Protein AF-A0A6M1MPK7-F1 (afdb_monomer)

pLDDT: mean 75.61, std 10.07, range [41.53, 88.31]

Sequence (99 aa):
MDRFRTPLIILALGIVPFWLFIGTSSSTTVNGQVVSDHRFNIAGLVLGLIGVAMAFRALREGARGDGLRLGLIVAAGVVCLLQIAHSVGVVTLPVPGLG

Mean predicted aligned error: 9.38 Å

Nearest PDB structures (foldseek):
  7stw-assembly1_A  TM=6.966E-01  e=5.226E+00  Pyrococcus furiosus

Secondary structure (DSSP, 8-state):
-GGGHHHHHHHHHHHHHHH---EEEEEEEETTEEEEEEEEEHHHHHHHHHHHHHHHHHHHT--TT-HHHHHHHHHHHHHHHHHHHHHTTSS----TT--

Structure (mmCIF, N/CA/C/O backbone):
data_AF-A0A6M1MPK7-F1
#
_entry.id   AF-A0A6M1MPK7-F1
#
loop_
_atom_site.group_PDB
_atom_site.id
_atom_site.type_symbol
_atom_site.label_atom_id
_atom_site.label_alt_id
_atom_site.label_comp_id
_atom_site.label_asym_id
_atom_site.label_entity_id
_atom_site.label_seq_id
_atom_site.pdbx_PDB_ins_code
_atom_site.Cartn_x
_atom_site.Cartn_y
_atom_site.Cartn_z
_atom_site.occupancy
_atom_site.B_iso_or_equiv
_atom_site.auth_seq_id
_atom_site.auth_comp_id
_atom_site.auth_asym_id
_atom_site.auth_atom_id
_atom_site.pdbx_PDB_model_num
ATOM 1 N N . MET A 1 1 ? 9.956 8.987 -21.088 1.00 53.09 1 MET A N 1
ATOM 2 C CA . MET A 1 1 ? 9.609 9.240 -19.664 1.00 53.09 1 MET A CA 1
ATOM 3 C C . MET A 1 1 ? 8.658 8.170 -19.096 1.00 53.09 1 MET A C 1
ATOM 5 O O . MET A 1 1 ? 8.195 8.300 -17.971 1.00 53.09 1 MET A O 1
ATOM 9 N N . ASP A 1 2 ? 8.419 7.063 -19.810 1.00 62.59 2 ASP A N 1
ATOM 10 C CA . ASP A 1 2 ? 7.383 6.073 -19.461 1.00 62.59 2 ASP A CA 1
ATOM 11 C C . ASP A 1 2 ? 7.792 5.032 -18.413 1.00 62.59 2 ASP A C 1
ATOM 13 O O . ASP A 1 2 ? 6.942 4.358 -17.838 1.00 62.59 2 ASP A O 1
ATOM 17 N N . ARG A 1 3 ? 9.087 4.946 -18.093 1.00 66.75 3 ARG A N 1
ATOM 18 C CA . ARG A 1 3 ? 9.647 3.958 -17.156 1.00 66.75 3 ARG A CA 1
ATOM 19 C C . ARG A 1 3 ? 9.097 4.071 -15.731 1.00 66.75 3 ARG A C 1
ATOM 21 O O . ARG A 1 3 ? 8.929 3.055 -15.059 1.00 66.75 3 ARG A O 1
ATOM 28 N N . PHE A 1 4 ? 8.808 5.296 -15.290 1.00 73.25 4 PHE A N 1
ATOM 29 C CA . PHE A 1 4 ? 8.372 5.598 -13.924 1.00 73.25 4 PHE A CA 1
ATOM 30 C C . PHE A 1 4 ? 6.867 5.842 -13.794 1.00 73.25 4 PHE A C 1
ATOM 32 O O . PHE A 1 4 ? 6.371 5.919 -12.678 1.00 73.25 4 PHE A O 1
ATOM 39 N N . ARG A 1 5 ? 6.114 5.916 -14.899 1.00 78.88 5 ARG A N 1
ATOM 40 C CA . ARG A 1 5 ? 4.665 6.169 -14.838 1.00 78.88 5 ARG A CA 1
ATOM 41 C C . ARG A 1 5 ? 3.931 5.081 -14.060 1.00 78.88 5 ARG A C 1
ATOM 43 O O . ARG A 1 5 ? 3.145 5.395 -13.177 1.00 78.88 5 ARG A O 1
ATOM 50 N N . THR A 1 6 ? 4.233 3.813 -14.336 1.00 76.19 6 THR A N 1
ATOM 51 C CA . THR A 1 6 ? 3.601 2.676 -13.649 1.00 76.19 6 THR A CA 1
ATOM 52 C C . THR A 1 6 ? 3.817 2.697 -12.130 1.00 76.19 6 THR A C 1
ATOM 54 O O . THR A 1 6 ? 2.816 2.690 -11.417 1.00 76.19 6 THR A O 1
ATOM 57 N N . PRO A 1 7 ? 5.058 2.760 -11.597 1.00 74.31 7 PRO A N 1
ATOM 58 C CA . PRO A 1 7 ? 5.246 2.811 -10.148 1.00 74.31 7 PRO A CA 1
ATOM 59 C C . PRO A 1 7 ? 4.643 4.071 -9.521 1.00 74.31 7 PRO A C 1
ATOM 61 O O . PRO A 1 7 ? 4.125 3.994 -8.414 1.00 74.31 7 PRO A O 1
ATOM 64 N N . LEU A 1 8 ? 4.644 5.206 -10.225 1.00 82.38 8 LEU A N 1
ATOM 65 C CA . LEU A 1 8 ? 4.073 6.451 -9.709 1.00 82.38 8 LEU A CA 1
ATOM 66 C C . LEU A 1 8 ? 2.542 6.384 -9.598 1.00 82.38 8 LEU A C 1
ATOM 68 O O . LEU A 1 8 ? 1.987 6.883 -8.628 1.00 82.38 8 LEU A O 1
ATOM 72 N N . ILE A 1 9 ? 1.867 5.713 -10.539 1.00 81.25 9 ILE A N 1
ATOM 73 C CA . ILE A 1 9 ? 0.419 5.458 -10.470 1.00 81.25 9 ILE A CA 1
ATOM 74 C C . ILE A 1 9 ? 0.087 4.505 -9.318 1.00 81.25 9 ILE A C 1
ATOM 76 O O . ILE A 1 9 ? -0.847 4.773 -8.570 1.00 81.25 9 ILE A O 1
ATOM 80 N N . ILE A 1 10 ? 0.857 3.424 -9.140 1.00 76.56 10 ILE A N 1
ATOM 81 C CA . ILE A 1 10 ? 0.656 2.484 -8.020 1.00 76.56 10 ILE A CA 1
ATOM 82 C C . ILE A 1 10 ? 0.866 3.210 -6.686 1.00 76.56 10 ILE A C 1
ATOM 84 O O . ILE A 1 10 ? 0.072 3.055 -5.764 1.00 76.56 10 ILE A O 1
ATOM 88 N N . LEU A 1 11 ? 1.897 4.052 -6.596 1.00 76.06 11 LEU A N 1
ATOM 89 C CA . LEU A 1 11 ? 2.161 4.851 -5.406 1.00 76.06 11 LEU A CA 1
ATOM 90 C C . LEU A 1 11 ? 1.032 5.857 -5.144 1.00 76.06 11 LEU A C 1
ATOM 92 O O . LEU A 1 11 ? 0.576 5.976 -4.013 1.00 76.06 11 LEU A O 1
ATOM 96 N N . ALA A 1 12 ? 0.548 6.549 -6.177 1.00 80.25 12 ALA A N 1
ATOM 97 C CA . ALA A 1 12 ? -0.577 7.469 -6.050 1.00 80.25 12 ALA A CA 1
ATOM 98 C C . ALA A 1 12 ? -1.841 6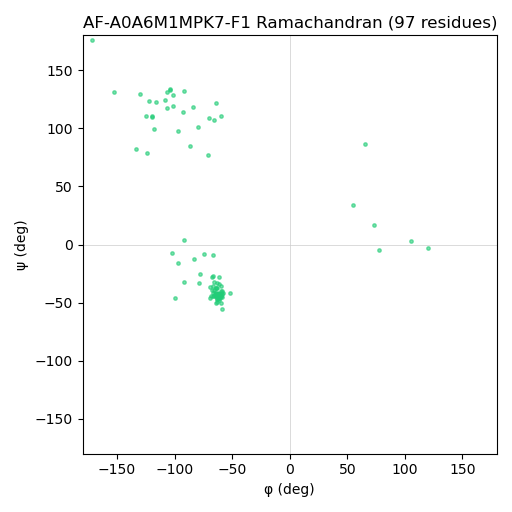.743 -5.567 1.00 80.25 12 ALA A C 1
ATOM 100 O O . ALA A 1 12 ? -2.493 7.220 -4.643 1.00 80.25 12 ALA A O 1
ATOM 101 N N . LEU A 1 13 ? -2.140 5.563 -6.120 1.00 74.81 13 LEU A N 1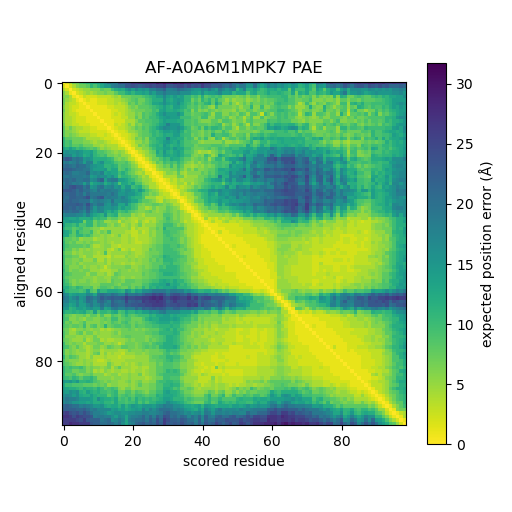
ATOM 102 C CA . LEU A 1 13 ? -3.234 4.701 -5.661 1.00 74.81 13 LEU A CA 1
ATOM 103 C C . LEU A 1 13 ? -3.071 4.275 -4.199 1.00 74.81 13 LEU A C 1
ATOM 105 O O . LEU A 1 13 ? -4.071 4.194 -3.501 1.00 74.81 13 LEU A O 1
ATOM 109 N N . GLY A 1 14 ? -1.836 4.049 -3.745 1.00 67.88 14 GLY A N 1
ATOM 110 C CA . GLY A 1 14 ? -1.521 3.712 -2.358 1.00 67.88 14 GLY A CA 1
ATOM 111 C C . GLY A 1 14 ? -1.533 4.904 -1.389 1.00 67.88 14 GLY A C 1
ATOM 112 O O . GLY A 1 14 ? -1.721 4.721 -0.195 1.00 67.88 14 GLY A O 1
ATOM 113 N N . ILE A 1 15 ? -1.312 6.137 -1.857 1.00 76.38 15 ILE A N 1
ATOM 114 C CA . ILE A 1 15 ? -1.196 7.321 -0.983 1.00 76.38 15 ILE A CA 1
ATOM 115 C C . ILE A 1 15 ? -2.496 8.124 -0.929 1.00 76.38 15 ILE A C 1
ATOM 117 O O . ILE A 1 15 ? -2.943 8.500 0.152 1.00 76.38 15 ILE A O 1
ATOM 121 N N . VAL A 1 16 ? -3.127 8.380 -2.077 1.00 79.75 16 VAL A N 1
ATOM 122 C CA . VAL A 1 16 ? -4.331 9.225 -2.185 1.00 79.75 16 VAL A CA 1
ATOM 123 C C . VAL A 1 16 ? -5.452 8.809 -1.215 1.00 79.75 16 VAL A C 1
ATOM 125 O O . VAL A 1 16 ? -6.027 9.686 -0.566 1.00 79.75 16 VAL A O 1
ATOM 128 N N . PRO A 1 17 ? -5.746 7.513 -1.012 1.00 70.00 17 PRO A N 1
ATOM 129 C CA . PRO A 1 17 ? -6.839 7.120 -0.127 1.00 70.00 17 PRO A CA 1
ATOM 130 C C . PRO A 1 17 ? -6.546 7.278 1.371 1.00 70.00 17 PRO A C 1
ATOM 132 O O . PRO A 1 17 ? -7.464 7.153 2.176 1.00 70.00 17 PRO A O 1
ATOM 135 N N . PHE A 1 18 ? -5.303 7.582 1.774 1.00 68.38 18 PHE A N 1
ATOM 136 C CA . PHE A 1 18 ? -5.026 7.978 3.160 1.00 68.38 18 PHE A CA 1
ATOM 137 C C . PHE A 1 18 ? -5.661 9.333 3.486 1.00 68.38 18 PHE A C 1
ATOM 139 O O . PHE A 1 18 ? -6.030 9.570 4.631 1.00 68.38 18 PHE A O 1
ATOM 146 N N . TRP A 1 19 ? -5.824 10.190 2.476 1.00 69.50 19 TRP A N 1
ATOM 147 C CA . TRP A 1 19 ? -6.472 11.495 2.599 1.00 69.50 19 TRP A CA 1
ATOM 148 C C . TRP A 1 19 ? -7.973 11.424 2.310 1.00 69.50 19 TRP A C 1
ATOM 150 O O . TRP A 1 19 ? -8.759 12.151 2.912 1.00 69.50 19 TRP A O 1
ATOM 160 N N . LEU A 1 20 ? -8.390 10.526 1.412 1.00 66.69 20 LEU A N 1
ATOM 161 C CA . LEU A 1 20 ? -9.802 10.262 1.141 1.00 66.69 20 LEU A CA 1
ATOM 162 C C . LEU A 1 20 ? -10.338 9.215 2.121 1.00 66.69 20 LEU A C 1
ATOM 164 O O . LEU A 1 20 ? -10.400 8.022 1.817 1.00 66.69 20 LEU A O 1
ATOM 168 N N . PHE A 1 21 ? -10.756 9.663 3.303 1.00 67.50 21 PHE A N 1
ATOM 169 C CA . PHE A 1 21 ? -11.569 8.826 4.177 1.00 67.50 21 PHE A CA 1
ATOM 170 C C . PHE A 1 21 ? -13.024 8.841 3.698 1.00 67.50 21 PHE A C 1
ATOM 172 O O . PHE A 1 21 ? -13.766 9.787 3.950 1.00 67.50 21 PHE A O 1
ATOM 179 N N . ILE A 1 22 ? -13.430 7.780 2.999 1.00 68.06 22 ILE A N 1
ATOM 180 C CA . ILE A 1 22 ? -14.834 7.517 2.662 1.00 68.06 22 ILE A CA 1
ATOM 181 C C . ILE A 1 22 ? -15.193 6.196 3.331 1.00 68.06 22 ILE A C 1
ATOM 183 O O . ILE A 1 22 ? -14.828 5.115 2.858 1.00 68.06 22 ILE A O 1
ATOM 187 N N . GLY A 1 23 ? -15.852 6.289 4.481 1.00 64.19 23 GLY A N 1
ATOM 188 C CA . GLY A 1 23 ? -15.951 5.162 5.389 1.00 64.19 23 GLY A CA 1
ATOM 189 C C . GLY A 1 23 ? 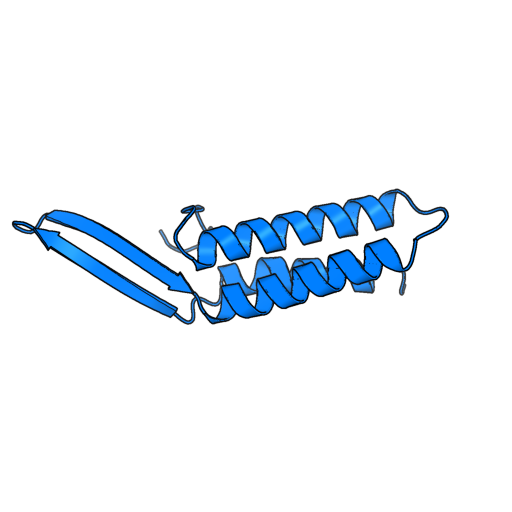-16.891 5.373 6.563 1.00 64.19 23 GLY A C 1
ATOM 190 O O . GLY A 1 23 ? -17.446 6.452 6.752 1.00 64.19 23 GLY A O 1
ATOM 191 N N . THR A 1 24 ? -17.051 4.323 7.362 1.00 66.12 24 THR A N 1
ATOM 192 C CA . THR A 1 24 ? -17.852 4.339 8.589 1.00 66.12 24 THR A CA 1
ATOM 193 C C . THR A 1 24 ? -16.929 4.327 9.799 1.00 66.12 24 THR A C 1
ATOM 195 O O . THR A 1 24 ? -16.025 3.493 9.876 1.00 66.12 24 THR A O 1
ATOM 198 N N . SER A 1 25 ? -17.161 5.222 10.753 1.00 69.56 25 SER A N 1
ATOM 199 C CA . SER A 1 25 ? -16.544 5.176 12.080 1.00 69.56 25 SER A CA 1
ATOM 200 C C . SER A 1 25 ? -17.598 4.783 13.109 1.00 69.56 25 SER A C 1
ATOM 202 O O . SER A 1 25 ? -18.629 5.448 13.207 1.00 69.56 25 SER A O 1
ATOM 204 N N . SER A 1 26 ? -17.348 3.722 13.868 1.00 66.88 26 SER A N 1
ATOM 205 C CA . SER A 1 26 ? -18.205 3.260 14.955 1.00 66.88 26 SER A CA 1
ATOM 206 C C . SER A 1 26 ? -17.414 3.292 16.254 1.00 66.88 26 SER A C 1
ATOM 208 O O . SER A 1 26 ? -16.509 2.480 16.450 1.00 66.88 26 SER A O 1
ATOM 210 N N . SER A 1 27 ? -17.760 4.216 17.148 1.00 73.19 27 SER A N 1
ATOM 211 C CA . SER A 1 27 ? -17.203 4.272 18.496 1.00 73.19 27 SER A CA 1
ATOM 212 C C . SER A 1 27 ? -18.191 3.677 19.497 1.00 73.19 27 SER A C 1
ATOM 214 O O . SER A 1 27 ? -19.369 4.024 19.526 1.00 73.19 27 SER A O 1
ATOM 216 N N . THR A 1 28 ? -17.719 2.739 20.314 1.00 74.69 28 THR A N 1
ATOM 217 C CA . THR A 1 28 ? -18.480 2.191 21.440 1.00 74.69 28 THR A CA 1
ATOM 218 C C . THR A 1 28 ? -17.982 2.851 22.713 1.00 74.69 28 THR A C 1
ATOM 220 O O . THR A 1 28 ? -16.801 2.746 23.059 1.00 74.69 28 THR A O 1
ATOM 223 N N . THR A 1 29 ? -18.883 3.541 23.406 1.00 80.50 29 THR A N 1
ATOM 224 C CA . THR A 1 29 ? -18.619 4.163 24.702 1.00 80.50 29 THR A CA 1
ATOM 225 C C . THR A 1 29 ? -19.250 3.344 25.823 1.00 80.50 29 THR A C 1
ATOM 227 O O . THR A 1 29 ? -20.414 2.959 25.753 1.00 80.50 29 THR A O 1
ATOM 230 N N . VAL A 1 30 ? -18.481 3.083 26.880 1.00 75.00 30 VAL A N 1
ATOM 231 C CA . VAL A 1 30 ? -18.966 2.480 28.129 1.00 75.00 30 VAL A CA 1
ATOM 232 C C . VAL A 1 30 ? -18.626 3.454 29.248 1.00 75.00 30 VAL A C 1
ATOM 234 O O . VAL A 1 30 ? -17.476 3.857 29.394 1.00 75.00 30 VAL A O 1
ATOM 237 N N . ASN A 1 31 ? -19.632 3.890 30.008 1.00 82.31 31 ASN A N 1
ATOM 238 C CA . ASN A 1 31 ? -19.482 4.894 31.073 1.00 82.31 31 ASN A CA 1
ATOM 239 C C . ASN A 1 31 ? -18.838 6.220 30.612 1.00 82.31 31 ASN A C 1
ATOM 241 O O . ASN A 1 31 ? -18.087 6.845 31.355 1.00 82.31 31 ASN A O 1
ATOM 245 N N . GLY A 1 32 ? -19.095 6.645 29.370 1.00 79.44 32 GLY A N 1
ATOM 246 C CA . GLY A 1 32 ? -18.506 7.863 28.796 1.00 79.44 32 GLY A CA 1
ATOM 247 C C . GLY A 1 32 ? -17.047 7.725 28.338 1.00 79.44 32 GLY A C 1
ATOM 248 O O . GLY A 1 32 ? -16.526 8.648 27.718 1.00 79.44 32 GLY A O 1
ATOM 249 N N . GLN A 1 33 ? -16.399 6.576 28.567 1.00 71.44 33 GLN A N 1
ATOM 250 C CA . GLN A 1 33 ? -15.090 6.247 28.002 1.00 71.44 33 GLN A CA 1
ATOM 251 C C . GLN A 1 33 ? -15.247 5.495 26.680 1.00 71.44 33 GLN A C 1
ATOM 253 O O . GLN A 1 33 ? -16.004 4.528 26.589 1.00 71.44 33 GLN A O 1
ATOM 258 N N . VAL A 1 34 ? -14.515 5.923 25.649 1.00 76.31 34 VAL A N 1
ATOM 259 C CA . VAL A 1 34 ? -14.423 5.195 24.376 1.00 76.31 34 VAL A CA 1
ATOM 260 C C . VAL A 1 34 ? -13.620 3.921 24.624 1.00 76.31 34 VAL A C 1
ATOM 262 O O . VAL A 1 34 ? -12.418 3.979 24.862 1.00 76.31 34 VAL A O 1
ATOM 265 N N . VAL A 1 35 ? -14.296 2.775 24.595 1.00 75.44 35 VAL A N 1
ATOM 266 C CA . VAL A 1 35 ? -13.677 1.454 24.797 1.00 75.44 35 VAL A CA 1
ATOM 267 C C . VAL A 1 35 ? -13.357 0.755 23.477 1.00 75.44 35 VAL A C 1
ATOM 269 O O . VAL A 1 35 ? -12.580 -0.194 23.452 1.00 75.44 35 VAL A O 1
ATOM 272 N N . SER A 1 36 ? -13.940 1.214 22.368 1.00 63.97 36 SER A N 1
ATOM 273 C CA . SER A 1 36 ? -13.654 0.700 21.030 1.00 63.97 36 SER 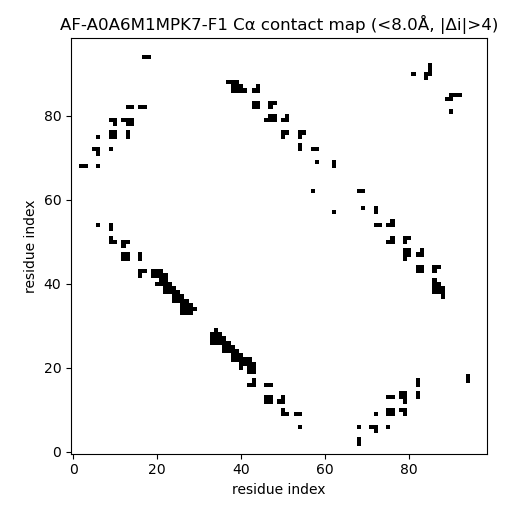A CA 1
ATOM 274 C C . SER A 1 36 ? -13.912 1.781 19.981 1.00 63.97 36 SER A C 1
ATOM 276 O O . SER A 1 36 ? -14.969 2.404 20.012 1.00 63.97 36 SER A O 1
ATOM 278 N N . ASP A 1 37 ? -12.973 2.003 19.060 1.00 67.62 37 ASP A N 1
ATOM 279 C CA . ASP A 1 37 ? -13.138 2.865 17.879 1.00 67.62 37 ASP A CA 1
ATOM 280 C C . ASP A 1 37 ? -12.811 2.019 16.640 1.00 67.62 37 ASP A C 1
ATOM 282 O O . ASP A 1 37 ? -11.672 1.594 16.454 1.00 67.62 37 ASP A O 1
ATOM 286 N N . HIS A 1 38 ? -13.827 1.705 15.837 1.00 69.00 38 HIS A N 1
ATOM 287 C CA . HIS A 1 38 ? -13.692 0.961 14.587 1.00 69.00 38 HIS A CA 1
ATOM 288 C C . HIS A 1 38 ? -13.867 1.917 13.415 1.00 69.00 38 HIS A C 1
ATOM 290 O O . HIS A 1 38 ? -14.949 2.467 13.214 1.00 69.00 38 HIS A O 1
ATOM 296 N N . ARG A 1 39 ? -12.826 2.082 12.596 1.00 72.81 39 ARG A N 1
ATOM 297 C CA . ARG A 1 39 ? -12.875 2.905 11.382 1.00 72.81 39 ARG A CA 1
ATOM 298 C C . ARG A 1 39 ? -12.655 2.030 10.162 1.00 72.81 39 ARG A C 1
ATOM 300 O O . ARG A 1 39 ? -11.634 1.360 10.059 1.00 72.81 39 ARG A O 1
ATOM 307 N N . PHE A 1 40 ? -13.612 2.058 9.241 1.00 78.75 40 PHE A N 1
ATOM 308 C CA . PHE A 1 40 ? -13.568 1.282 8.009 1.00 78.75 40 PHE A CA 1
ATOM 309 C C . PHE A 1 40 ? -13.595 2.210 6.794 1.00 78.75 40 PHE A C 1
ATOM 311 O O . PHE A 1 40 ? -14.618 2.838 6.536 1.00 78.75 40 PHE A O 1
ATOM 318 N N . ASN A 1 41 ? -12.488 2.308 6.051 1.00 81.50 41 ASN A N 1
ATOM 319 C CA . ASN A 1 41 ? -12.361 3.129 4.841 1.00 81.50 41 ASN A CA 1
ATOM 320 C C . ASN A 1 41 ? -12.576 2.271 3.582 1.00 81.50 41 ASN A C 1
ATOM 322 O O . ASN A 1 41 ? -11.654 1.621 3.089 1.00 81.50 41 ASN A O 1
ATOM 326 N N . ILE A 1 42 ? -13.792 2.286 3.034 1.00 81.94 42 ILE A N 1
ATOM 327 C CA . ILE A 1 42 ? -14.158 1.478 1.859 1.00 81.94 42 ILE A CA 1
ATOM 328 C C . ILE A 1 42 ? -13.354 1.910 0.630 1.00 81.94 42 ILE A C 1
ATOM 330 O O . ILE A 1 42 ? -12.847 1.063 -0.108 1.00 81.94 42 ILE A O 1
ATOM 334 N N . ALA A 1 43 ? -13.211 3.220 0.410 1.00 79.56 43 ALA A N 1
ATOM 335 C CA . ALA A 1 43 ? -12.466 3.734 -0.737 1.00 79.56 43 ALA A CA 1
ATOM 336 C C . ALA A 1 43 ? -10.987 3.339 -0.665 1.00 79.56 43 ALA A C 1
ATOM 338 O O . ALA A 1 43 ? -10.425 2.879 -1.661 1.00 79.56 43 ALA A O 1
ATOM 339 N N . GLY A 1 44 ? -10.378 3.452 0.519 1.00 81.19 44 GLY A N 1
ATOM 340 C CA . GLY A 1 44 ? -8.998 3.027 0.742 1.00 81.19 44 GLY A CA 1
ATOM 341 C C . GLY A 1 44 ? -8.784 1.532 0.556 1.00 81.19 44 GLY A C 1
ATOM 342 O O . GLY A 1 44 ? -7.788 1.133 -0.046 1.00 81.19 44 GLY A O 1
ATOM 343 N N . LEU A 1 45 ? -9.752 0.709 0.959 1.00 83.50 45 LEU A N 1
ATOM 344 C CA . LEU A 1 45 ? -9.710 -0.728 0.718 1.00 83.50 45 LEU A CA 1
ATOM 345 C C . LEU A 1 45 ? -9.745 -1.054 -0.784 1.00 83.50 45 LEU A C 1
ATOM 347 O O . LEU A 1 45 ? -8.894 -1.797 -1.269 1.00 83.50 45 LEU A O 1
ATOM 351 N N . VAL A 1 46 ? -10.693 -0.484 -1.534 1.00 86.75 46 VAL A N 1
ATOM 352 C CA . VAL A 1 46 ? -10.837 -0.747 -2.978 1.00 86.75 46 VAL A CA 1
ATOM 353 C C . VAL A 1 46 ? -9.604 -0.278 -3.752 1.00 86.75 46 VAL A C 1
ATOM 355 O O . VAL A 1 46 ? -9.059 -1.028 -4.563 1.00 86.75 46 VAL A O 1
ATOM 358 N N . LEU A 1 47 ? -9.131 0.942 -3.488 1.00 83.00 47 LEU A N 1
ATOM 359 C CA . LEU A 1 47 ? -7.975 1.515 -4.181 1.00 83.00 47 LEU A CA 1
ATOM 360 C C . LEU A 1 47 ? -6.679 0.779 -3.825 1.00 83.00 47 LEU A C 1
ATOM 362 O O . LEU A 1 47 ? -5.890 0.479 -4.723 1.00 83.00 47 LEU A O 1
ATOM 366 N N . GLY A 1 48 ? -6.507 0.391 -2.559 1.00 84.94 48 GLY A N 1
ATOM 367 C CA . GLY A 1 48 ? -5.396 -0.449 -2.124 1.00 84.94 48 GLY A CA 1
ATOM 368 C C . GLY A 1 48 ? -5.380 -1.804 -2.837 1.00 84.94 48 GLY A C 1
ATOM 369 O O . GLY A 1 48 ? -4.335 -2.220 -3.337 1.00 84.94 48 GLY A O 1
ATOM 370 N N . LEU A 1 49 ? -6.534 -2.471 -2.975 1.00 87.31 49 LEU A N 1
ATOM 371 C CA . LEU A 1 49 ? -6.637 -3.744 -3.705 1.00 87.31 49 LEU A CA 1
ATOM 372 C C . LEU A 1 49 ? -6.271 -3.595 -5.188 1.00 87.31 49 LEU A C 1
ATOM 374 O O . LEU A 1 49 ? -5.530 -4.423 -5.723 1.00 87.31 49 LEU A O 1
ATOM 378 N N . ILE A 1 50 ? -6.737 -2.527 -5.845 1.00 87.56 50 ILE A N 1
ATOM 379 C CA . ILE A 1 50 ? -6.373 -2.220 -7.237 1.00 87.56 50 ILE A CA 1
ATOM 380 C C . ILE A 1 50 ? -4.860 -1.982 -7.354 1.00 87.56 50 ILE A C 1
ATOM 382 O O . ILE A 1 50 ? -4.216 -2.555 -8.235 1.00 87.56 50 ILE A O 1
ATOM 386 N N . GLY A 1 51 ? -4.276 -1.189 -6.449 1.00 83.56 51 GLY A N 1
ATOM 387 C CA . GLY A 1 51 ? -2.840 -0.911 -6.414 1.00 83.56 51 GLY A CA 1
ATOM 388 C C . GLY A 1 51 ? -1.994 -2.175 -6.235 1.00 83.56 51 GLY A C 1
ATOM 389 O O . GLY A 1 51 ? -1.035 -2.388 -6.981 1.00 83.56 51 GLY A O 1
ATOM 390 N N . VAL A 1 52 ? -2.394 -3.073 -5.328 1.00 86.25 52 VAL A N 1
ATOM 391 C CA . VAL A 1 52 ? -1.743 -4.380 -5.134 1.00 86.25 52 VAL A CA 1
ATOM 392 C C . VAL A 1 52 ? -1.856 -5.244 -6.391 1.00 86.25 52 VAL A C 1
ATOM 394 O O . VAL A 1 52 ? -0.850 -5.790 -6.846 1.00 86.25 52 VAL A O 1
ATOM 397 N N . ALA A 1 53 ? -3.041 -5.341 -7.000 1.00 86.81 53 ALA A N 1
ATOM 398 C CA . ALA A 1 53 ? -3.236 -6.112 -8.229 1.00 86.81 53 ALA A CA 1
ATOM 399 C C . ALA A 1 53 ? -2.348 -5.593 -9.375 1.00 86.81 53 ALA A C 1
ATOM 401 O O . ALA A 1 53 ? -1.722 -6.381 -10.091 1.00 86.81 53 ALA A O 1
ATOM 402 N N . MET A 1 54 ? -2.230 -4.269 -9.515 1.00 82.38 54 MET A N 1
ATOM 403 C CA . MET A 1 54 ? -1.330 -3.638 -10.481 1.00 82.38 54 MET A CA 1
ATOM 404 C C . MET A 1 54 ? 0.145 -3.917 -10.174 1.00 82.38 54 MET A C 1
ATOM 406 O O . MET A 1 54 ? 0.902 -4.208 -11.099 1.00 82.38 54 MET A O 1
ATOM 410 N N . ALA A 1 55 ? 0.557 -3.875 -8.903 1.00 84.75 55 ALA A N 1
ATOM 411 C CA . ALA A 1 55 ? 1.923 -4.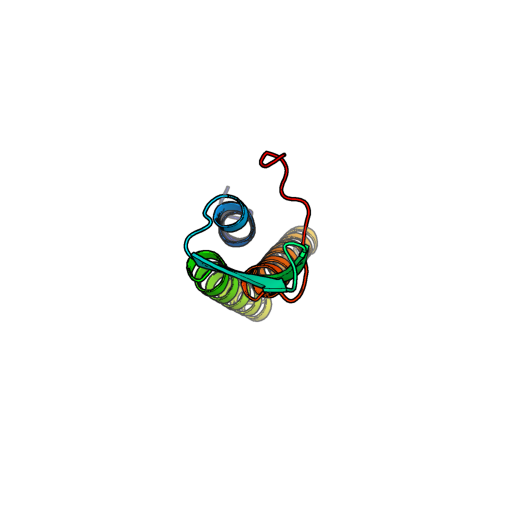197 -8.494 1.00 84.75 55 ALA A CA 1
ATOM 412 C C . ALA A 1 55 ? 2.282 -5.656 -8.811 1.00 84.75 55 ALA A C 1
ATOM 414 O O . ALA A 1 55 ? 3.316 -5.913 -9.427 1.00 84.75 55 ALA A O 1
ATOM 415 N N . PHE A 1 56 ? 1.400 -6.609 -8.488 1.00 85.44 56 PHE A N 1
ATOM 416 C CA . PHE A 1 56 ? 1.581 -8.023 -8.836 1.00 85.44 56 PHE A CA 1
ATOM 417 C C . PHE A 1 56 ? 1.665 -8.242 -10.343 1.00 85.44 56 PHE A C 1
ATOM 419 O O . PHE A 1 56 ? 2.523 -8.990 -10.814 1.00 85.44 56 PHE A O 1
ATOM 426 N N . ARG A 1 57 ? 0.805 -7.574 -11.117 1.00 84.88 57 ARG A N 1
ATOM 427 C CA . ARG A 1 57 ? 0.840 -7.663 -12.576 1.00 84.88 57 ARG A CA 1
ATOM 428 C C . ARG A 1 57 ? 2.146 -7.098 -13.139 1.00 84.88 57 ARG A C 1
ATOM 430 O O . ARG A 1 57 ? 2.778 -7.756 -13.958 1.00 84.88 57 ARG A O 1
ATOM 437 N N . ALA A 1 58 ? 2.598 -5.948 -12.641 1.00 81.81 58 ALA A N 1
ATOM 438 C CA . ALA A 1 58 ? 3.853 -5.323 -13.055 1.00 81.81 58 ALA A CA 1
ATOM 439 C C . ALA A 1 58 ? 5.096 -6.146 -12.662 1.00 81.81 58 ALA A C 1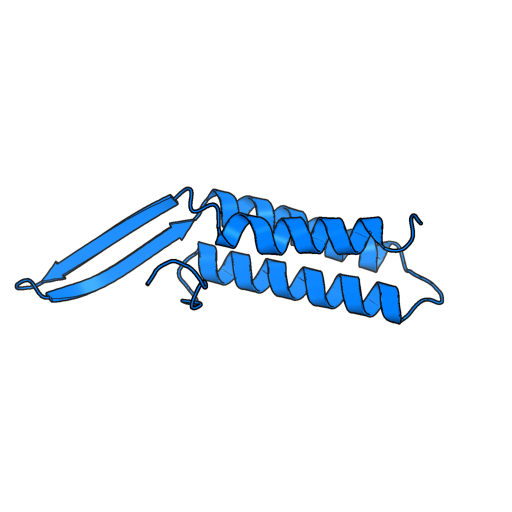
ATOM 441 O O . ALA A 1 58 ? 6.080 -6.158 -13.401 1.00 81.81 58 ALA A O 1
ATOM 442 N N . LEU A 1 59 ? 5.049 -6.863 -11.532 1.00 82.94 59 LEU A N 1
ATOM 443 C CA . LEU A 1 59 ? 6.073 -7.838 -11.139 1.00 82.94 59 LEU A CA 1
ATOM 444 C C . LEU A 1 59 ? 6.071 -9.059 -12.069 1.00 82.94 59 LEU A C 1
ATOM 446 O O . LEU A 1 59 ? 7.133 -9.487 -12.520 1.00 82.94 59 LEU A O 1
ATOM 450 N N . ARG A 1 60 ? 4.886 -9.590 -12.396 1.00 82.31 60 ARG A N 1
ATOM 451 C CA . ARG A 1 60 ? 4.716 -10.759 -13.275 1.00 82.31 60 ARG A CA 1
ATOM 452 C C . ARG A 1 60 ? 5.140 -10.485 -14.716 1.00 82.31 60 ARG A C 1
ATOM 454 O O . ARG A 1 60 ? 5.693 -11.371 -15.358 1.00 82.31 60 ARG A O 1
ATOM 461 N N . GLU A 1 61 ? 4.912 -9.270 -15.210 1.00 77.31 61 GLU A N 1
ATOM 462 C CA . GLU A 1 61 ? 5.353 -8.823 -16.538 1.00 77.31 61 GLU A CA 1
ATOM 463 C C . GLU A 1 61 ? 6.888 -8.732 -16.655 1.00 77.31 61 GLU A C 1
ATOM 465 O O . GLU A 1 61 ? 7.404 -8.597 -17.760 1.00 77.31 61 GLU A O 1
ATOM 470 N N . GLY A 1 62 ? 7.629 -8.881 -15.549 1.00 63.72 62 GLY A N 1
ATOM 471 C CA . GLY A 1 62 ? 9.064 -9.144 -15.563 1.00 63.72 62 GLY A CA 1
ATOM 472 C C . GLY A 1 62 ? 9.877 -7.993 -16.147 1.00 63.72 62 GLY A C 1
ATOM 473 O O . GLY A 1 62 ? 10.249 -7.995 -17.318 1.00 63.72 62 GLY A O 1
ATOM 474 N N . ALA A 1 63 ? 10.242 -7.022 -15.309 1.00 56.66 63 ALA A N 1
ATOM 475 C CA . ALA A 1 63 ? 11.207 -5.990 -15.681 1.00 56.66 63 ALA A CA 1
ATOM 476 C C . ALA A 1 63 ? 12.626 -6.590 -15.770 1.00 56.66 63 ALA A C 1
ATOM 478 O O . ALA A 1 63 ? 13.435 -6.429 -14.857 1.00 56.66 63 ALA A O 1
ATOM 479 N N . ARG A 1 64 ? 12.941 -7.320 -16.848 1.00 56.78 64 ARG A N 1
ATOM 480 C CA . ARG A 1 64 ? 14.314 -7.773 -17.120 1.00 56.78 64 ARG A CA 1
ATOM 481 C C . ARG A 1 64 ? 15.221 -6.543 -17.257 1.00 56.78 64 ARG A C 1
ATOM 483 O O . ARG A 1 64 ? 15.108 -5.802 -18.227 1.00 56.78 64 ARG A O 1
ATOM 490 N N . GLY A 1 65 ? 16.108 -6.343 -16.280 1.00 63.50 65 GLY A N 1
ATOM 491 C CA . GLY A 1 65 ? 17.230 -5.401 -16.364 1.00 63.50 65 GLY A CA 1
ATOM 492 C C . GLY A 1 65 ? 17.111 -4.085 -15.586 1.00 63.50 65 GLY A C 1
ATOM 493 O O . GLY A 1 65 ? 18.032 -3.281 -15.674 1.00 63.50 65 GLY A O 1
ATOM 494 N N . ASP A 1 66 ? 16.044 -3.843 -14.813 1.00 73.75 66 ASP A N 1
ATOM 495 C CA . ASP A 1 66 ? 15.884 -2.570 -14.086 1.00 73.75 66 ASP A CA 1
ATOM 496 C C . ASP A 1 66 ? 15.458 -2.759 -12.623 1.00 73.75 66 ASP A C 1
ATOM 498 O O . ASP A 1 66 ? 14.280 -2.667 -12.260 1.00 73.75 66 ASP A O 1
ATOM 502 N N . GLY A 1 67 ? 16.451 -3.038 -11.771 1.00 78.00 67 GLY A N 1
ATOM 503 C CA . GLY A 1 67 ? 16.259 -3.265 -10.337 1.00 78.00 67 GLY A CA 1
ATOM 504 C C . GLY A 1 67 ? 15.670 -2.063 -9.594 1.00 78.00 67 GLY A C 1
ATOM 505 O O . GLY A 1 67 ? 14.928 -2.251 -8.634 1.00 78.00 67 GLY A O 1
ATOM 506 N N . LEU A 1 68 ? 15.912 -0.835 -10.071 1.00 82.12 68 LEU A N 1
ATOM 507 C CA . LEU A 1 68 ? 15.321 0.369 -9.483 1.00 82.12 68 LEU A CA 1
ATOM 508 C C . LEU A 1 68 ? 13.810 0.420 -9.733 1.00 82.12 68 LEU A C 1
ATOM 510 O O . LEU A 1 68 ? 13.035 0.663 -8.809 1.00 82.12 68 LEU A O 1
ATOM 514 N N . ARG A 1 69 ? 13.371 0.146 -10.968 1.00 80.06 69 ARG A N 1
ATOM 515 C CA . ARG A 1 69 ? 11.939 0.067 -11.295 1.00 80.06 69 ARG A CA 1
ATOM 516 C C . ARG A 1 69 ? 11.251 -1.042 -10.501 1.00 80.06 69 ARG A C 1
ATOM 518 O O . ARG A 1 69 ? 10.152 -0.825 -9.995 1.00 80.06 69 ARG A O 1
ATOM 525 N N . LEU A 1 70 ? 11.896 -2.202 -10.376 1.00 82.88 70 LEU A N 1
ATOM 526 C CA . LEU A 1 70 ? 11.383 -3.314 -9.578 1.00 82.88 70 LEU A CA 1
ATOM 527 C C . LEU A 1 70 ? 11.235 -2.914 -8.102 1.00 82.88 70 LEU A C 1
ATOM 529 O O . LEU A 1 70 ? 10.169 -3.110 -7.523 1.00 82.88 70 LEU A O 1
ATOM 533 N N . GLY A 1 71 ? 12.263 -2.284 -7.525 1.00 83.94 71 GLY A N 1
ATOM 534 C CA . GLY A 1 71 ? 12.243 -1.794 -6.147 1.00 83.94 71 GLY A CA 1
ATOM 535 C C . GLY A 1 71 ? 11.111 -0.799 -5.887 1.00 83.94 71 GLY A C 1
ATOM 536 O O . GLY A 1 71 ? 10.407 -0.922 -4.889 1.00 83.94 71 GLY A O 1
ATOM 537 N N . LEU A 1 72 ? 10.862 0.129 -6.818 1.00 83.94 72 LEU A N 1
ATOM 538 C CA . LEU A 1 72 ? 9.751 1.081 -6.716 1.00 83.94 72 LEU A CA 1
ATOM 539 C C .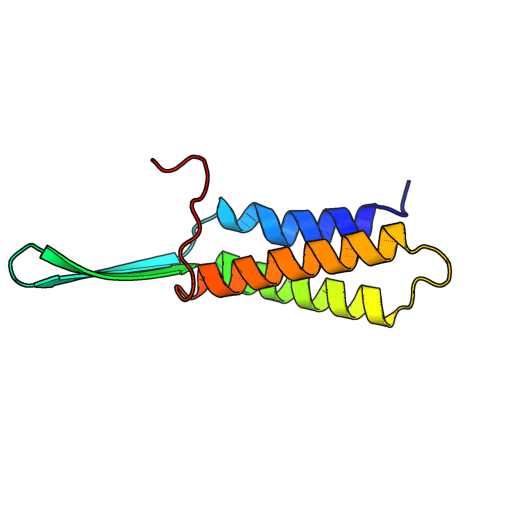 LEU A 1 72 ? 8.376 0.402 -6.783 1.00 83.94 72 LEU A C 1
ATOM 541 O O . LEU A 1 72 ? 7.476 0.790 -6.044 1.00 83.94 72 LEU A O 1
ATOM 545 N N . ILE A 1 73 ? 8.204 -0.611 -7.639 1.00 83.81 73 ILE A N 1
ATOM 546 C CA . ILE A 1 73 ? 6.949 -1.378 -7.722 1.00 83.81 73 ILE A CA 1
ATOM 547 C C . ILE A 1 73 ? 6.698 -2.135 -6.414 1.00 83.81 73 ILE A C 1
ATOM 549 O O . ILE A 1 73 ? 5.577 -2.118 -5.908 1.00 83.81 73 ILE A O 1
ATOM 553 N N . VAL A 1 74 ? 7.734 -2.760 -5.846 1.00 86.56 74 VAL A N 1
ATOM 554 C CA . VAL A 1 74 ? 7.637 -3.459 -4.556 1.00 86.56 74 VAL A CA 1
ATOM 555 C C . VAL A 1 74 ? 7.287 -2.478 -3.438 1.00 86.56 74 VAL A C 1
ATOM 557 O O . VAL A 1 74 ? 6.328 -2.717 -2.709 1.00 86.56 74 VAL A O 1
ATOM 560 N N . ALA A 1 75 ? 8.001 -1.353 -3.332 1.00 84.75 75 ALA A N 1
ATOM 561 C CA . ALA A 1 75 ? 7.733 -0.333 -2.321 1.00 84.75 75 ALA A CA 1
ATOM 562 C C . ALA A 1 75 ? 6.299 0.215 -2.425 1.00 84.75 75 ALA A C 1
ATOM 564 O O . ALA A 1 75 ? 5.591 0.290 -1.423 1.00 84.75 75 ALA A O 1
ATOM 565 N N . ALA A 1 76 ? 5.836 0.527 -3.638 1.00 83.62 76 ALA A N 1
ATOM 566 C CA . ALA A 1 76 ? 4.471 0.995 -3.866 1.00 83.62 76 ALA A CA 1
ATOM 567 C C . ALA A 1 76 ? 3.417 -0.075 -3.514 1.00 83.62 76 ALA A C 1
ATOM 569 O O . ALA A 1 76 ? 2.385 0.245 -2.926 1.00 83.62 76 ALA A O 1
ATOM 570 N N . GLY A 1 77 ? 3.692 -1.352 -3.802 1.00 85.06 77 GLY A N 1
ATOM 571 C CA . GLY A 1 77 ? 2.848 -2.471 -3.378 1.00 85.06 77 GLY A CA 1
ATOM 572 C C . GLY A 1 77 ? 2.747 -2.598 -1.854 1.00 85.06 77 GLY A C 1
ATOM 573 O O . GLY A 1 77 ? 1.651 -2.783 -1.330 1.00 85.06 77 GLY A O 1
ATOM 574 N N . VAL A 1 78 ? 3.859 -2.422 -1.131 1.00 88.31 78 VAL A N 1
ATOM 575 C CA . VAL A 1 78 ? 3.874 -2.411 0.345 1.00 88.31 78 VAL A CA 1
ATOM 576 C C . VAL A 1 78 ? 3.023 -1.268 0.900 1.00 88.31 78 VAL A C 1
ATOM 578 O O . VAL A 1 78 ? 2.242 -1.489 1.823 1.00 88.31 78 VAL A O 1
ATOM 581 N N . VAL A 1 79 ? 3.106 -0.069 0.313 1.00 86.56 79 VAL A N 1
ATOM 582 C CA . VAL A 1 79 ? 2.249 1.066 0.703 1.00 86.56 79 VAL A CA 1
ATOM 583 C C . VAL A 1 79 ? 0.765 0.726 0.525 1.00 86.56 79 VAL A C 1
ATOM 585 O O . VAL A 1 79 ? -0.029 0.991 1.425 1.00 86.56 79 VAL A O 1
ATOM 588 N N . CYS A 1 80 ? 0.386 0.073 -0.579 1.00 85.00 80 CYS A N 1
ATOM 589 C CA . CYS A 1 80 ? -1.000 -0.353 -0.799 1.00 85.00 80 CYS A CA 1
ATOM 590 C C . CYS A 1 80 ? -1.461 -1.403 0.231 1.00 85.00 80 CYS A C 1
ATOM 592 O O . CYS A 1 80 ? -2.601 -1.358 0.687 1.00 85.00 80 CYS A O 1
ATOM 594 N N . LEU A 1 81 ? -0.587 -2.327 0.646 1.00 86.50 81 LEU A N 1
ATOM 595 C CA . LEU A 1 81 ? -0.901 -3.298 1.704 1.00 86.50 81 LEU A CA 1
ATOM 596 C C . LEU A 1 81 ? -1.102 -2.622 3.066 1.00 86.50 81 LEU A C 1
ATOM 598 O O . LEU A 1 81 ? -2.066 -2.929 3.766 1.00 86.50 81 LEU A O 1
ATOM 602 N N . LEU A 1 82 ? -0.229 -1.675 3.423 1.00 84.75 82 LEU A N 1
ATOM 603 C CA . LEU A 1 82 ? -0.382 -0.872 4.639 1.00 84.75 82 LEU A CA 1
ATOM 604 C C . LEU A 1 82 ? -1.690 -0.081 4.621 1.00 84.75 82 LEU A C 1
ATOM 606 O O . LEU A 1 82 ? -2.388 -0.010 5.629 1.00 84.75 82 LEU A O 1
ATOM 610 N N . GLN A 1 83 ? -2.056 0.463 3.464 1.00 84.25 83 GLN A N 1
ATOM 611 C CA . GLN A 1 83 ? -3.324 1.150 3.291 1.00 84.25 83 GLN A CA 1
ATOM 612 C C . GLN A 1 83 ? -4.529 0.233 3.474 1.00 84.25 83 GLN A C 1
ATOM 614 O O . GLN A 1 83 ? -5.497 0.645 4.108 1.00 84.25 83 GLN A O 1
ATOM 619 N N . ILE A 1 84 ? -4.488 -0.995 2.954 1.00 83.50 84 ILE A N 1
ATOM 620 C CA . ILE A 1 84 ? -5.548 -1.984 3.175 1.00 83.50 84 ILE A CA 1
ATOM 621 C C . ILE A 1 84 ? 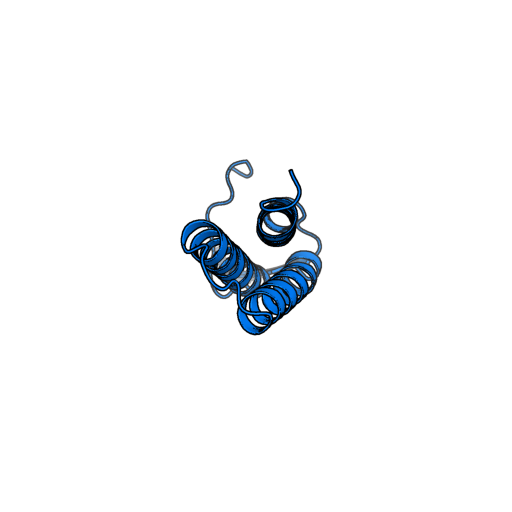-5.681 -2.266 4.673 1.00 83.50 84 ILE A C 1
ATOM 623 O O . ILE A 1 84 ? -6.782 -2.150 5.204 1.00 83.50 84 ILE A O 1
ATOM 627 N N . ALA A 1 85 ? -4.571 -2.562 5.358 1.00 84.19 85 ALA A N 1
ATOM 628 C CA . ALA A 1 85 ? -4.555 -2.842 6.795 1.00 84.19 85 ALA A CA 1
ATOM 629 C C . ALA A 1 85 ? -5.105 -1.669 7.627 1.00 84.19 85 ALA A C 1
ATOM 631 O O . ALA A 1 85 ? -5.872 -1.876 8.567 1.00 84.19 85 ALA A O 1
ATOM 632 N N . HIS A 1 86 ? -4.768 -0.438 7.239 1.00 81.75 86 HIS A N 1
ATOM 633 C CA . HIS A 1 86 ? -5.327 0.770 7.836 1.00 81.75 86 HIS A CA 1
ATOM 634 C C . HIS A 1 86 ? -6.822 0.931 7.545 1.00 81.75 86 HIS A C 1
ATOM 636 O O . HIS A 1 86 ? -7.611 1.266 8.424 1.00 81.75 86 HIS A O 1
ATOM 642 N N . SER A 1 87 ? -7.233 0.648 6.311 1.00 79.81 87 SER A N 1
ATOM 643 C CA . SER A 1 87 ? -8.615 0.800 5.858 1.00 79.81 87 SER A CA 1
ATOM 644 C C . SER A 1 87 ? -9.576 -0.173 6.531 1.00 79.81 87 SER A C 1
ATOM 646 O O . SER A 1 87 ? -10.749 0.154 6.667 1.00 79.81 87 SER A O 1
ATOM 648 N N . VAL A 1 88 ? -9.100 -1.342 6.968 1.00 81.94 88 VAL A N 1
ATOM 649 C CA . VAL A 1 88 ? -9.904 -2.316 7.726 1.00 81.94 88 VAL A CA 1
ATOM 650 C C . VAL A 1 88 ? -9.801 -2.147 9.248 1.00 81.94 88 VAL A C 1
ATOM 652 O O . VAL A 1 88 ? -10.358 -2.956 9.983 1.00 81.94 88 VAL A O 1
ATOM 655 N N . GLY A 1 89 ? -9.088 -1.125 9.733 1.00 75.25 89 GLY A N 1
ATOM 656 C CA . GLY A 1 89 ? -8.929 -0.857 11.165 1.00 75.25 89 GLY A CA 1
ATOM 657 C C . GLY A 1 89 ? -7.994 -1.825 11.902 1.00 75.25 89 GLY A C 1
ATOM 658 O O . GLY A 1 89 ? -8.033 -1.885 13.126 1.00 75.25 89 GLY A O 1
ATOM 659 N N . VAL A 1 90 ? -7.152 -2.582 11.184 1.00 79.00 90 VAL A N 1
ATOM 660 C CA . VAL A 1 90 ? -6.166 -3.507 11.782 1.00 79.00 90 VAL A CA 1
ATOM 661 C C . VAL A 1 90 ? -4.929 -2.756 12.285 1.00 79.00 90 VAL A C 1
ATOM 663 O O . VAL A 1 90 ? -4.334 -3.148 13.285 1.00 79.00 90 VAL A O 1
ATOM 666 N N . VAL A 1 91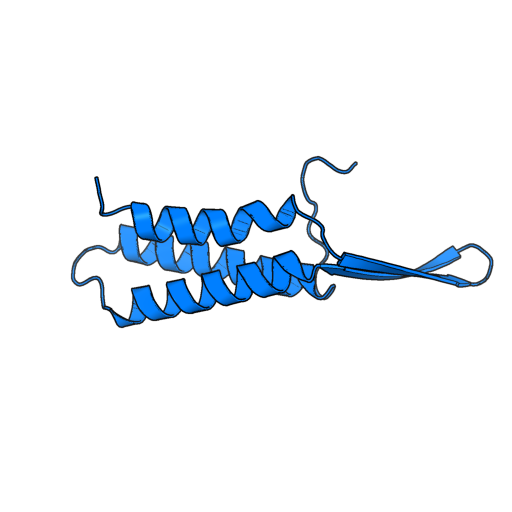 ? -4.537 -1.674 11.605 1.00 75.69 91 VAL A N 1
ATOM 667 C CA . VAL A 1 91 ? -3.418 -0.809 12.009 1.00 75.69 91 VAL A CA 1
ATOM 668 C C . VAL A 1 91 ? -3.875 0.641 11.999 1.00 75.69 91 VAL A C 1
ATOM 670 O O . VAL A 1 91 ? -4.379 1.113 10.988 1.00 75.69 91 VAL A O 1
ATOM 673 N N . THR A 1 92 ? -3.633 1.375 13.080 1.00 70.25 92 THR A N 1
ATOM 674 C CA . THR A 1 92 ? -3.819 2.831 13.106 1.00 70.25 92 THR A CA 1
ATOM 675 C C . THR A 1 92 ? -2.495 3.493 12.747 1.00 70.25 92 THR A C 1
ATOM 677 O O . THR A 1 92 ? -1.515 3.363 13.478 1.00 70.25 92 THR A O 1
ATOM 680 N N . LEU A 1 93 ? -2.448 4.182 11.608 1.00 68.38 93 LEU A N 1
ATOM 681 C CA . LEU A 1 93 ? -1.270 4.917 11.159 1.00 68.38 93 LEU A CA 1
ATOM 682 C C . LEU A 1 93 ? -1.521 6.410 11.391 1.00 68.38 93 LEU A C 1
ATOM 684 O O . LEU A 1 93 ? -2.604 6.891 11.051 1.00 68.38 93 LEU A O 1
ATOM 688 N N . PRO A 1 94 ? -0.557 7.159 11.955 1.00 64.44 94 PRO A N 1
ATOM 689 C CA . PRO A 1 94 ? -0.683 8.603 12.065 1.00 64.44 94 PRO A CA 1
ATOM 690 C C . PRO A 1 94 ? -0.686 9.198 10.655 1.00 64.44 94 PRO A C 1
ATOM 692 O O . PRO A 1 94 ? 0.336 9.211 9.968 1.00 64.44 94 PRO A O 1
ATOM 695 N N . VAL A 1 95 ? -1.852 9.657 10.202 1.00 59.66 95 VAL A N 1
ATOM 696 C CA . VAL A 1 95 ? -1.973 10.385 8.938 1.00 59.66 95 VAL A CA 1
ATOM 697 C C . VAL A 1 95 ? -1.629 11.851 9.225 1.00 59.66 95 VAL A C 1
ATOM 699 O O . VAL A 1 95 ? -2.305 12.477 10.046 1.00 59.66 95 VAL A O 1
ATOM 702 N N . PRO A 1 96 ? -0.577 12.422 8.613 1.00 46.50 96 PRO A N 1
ATOM 703 C CA . PRO A 1 96 ? -0.233 13.822 8.833 1.00 46.50 96 PRO A CA 1
ATOM 704 C C . PRO A 1 96 ? -1.365 14.715 8.307 1.00 46.50 96 PRO A C 1
ATOM 706 O O . PRO A 1 96 ? -1.700 14.640 7.131 1.00 46.50 96 PRO A O 1
ATOM 709 N N . GLY A 1 97 ? -1.949 15.553 9.171 1.00 48.81 97 GLY A N 1
ATOM 710 C CA . GLY A 1 97 ? -2.980 16.534 8.793 1.00 48.81 97 GLY A CA 1
ATOM 711 C C . GLY A 1 97 ? -4.341 16.392 9.483 1.00 48.81 97 GLY A C 1
ATOM 712 O O . GLY A 1 97 ? -5.199 17.243 9.273 1.00 48.81 97 GLY A O 1
ATOM 713 N N . LEU A 1 98 ? -4.543 15.373 10.323 1.00 46.97 98 LEU A N 1
ATOM 714 C CA . LEU A 1 98 ? -5.698 15.268 11.224 1.00 46.97 98 LEU A CA 1
ATOM 715 C C . LEU A 1 98 ? -5.187 15.110 12.661 1.00 46.97 98 LEU A C 1
ATOM 717 O O . LEU A 1 98 ? -5.090 13.998 13.179 1.00 46.97 98 LEU A O 1
ATOM 721 N N . GLY A 1 99 ? -4.785 16.235 13.251 1.00 41.53 99 GLY A N 1
ATOM 722 C CA . GLY A 1 99 ? -4.514 16.404 14.679 1.00 41.53 99 GLY A CA 1
ATOM 723 C C . GLY A 1 99 ? -5.479 17.419 15.264 1.00 41.53 99 GLY A C 1
ATOM 724 O O . GLY A 1 99 ? -5.859 18.341 14.505 1.00 41.53 99 GLY A O 1
#

Radius of gyration: 16.38 Å; Cα contacts (8 Å, |Δi|>4): 131; chains: 1; bounding box: 37×27×51 Å

Foldseek 3Di:
DVLCPLLVQLLCLLPVVLVVQPWDWDFDDDPNDGPDIWTARPSLQVSLVVSLVSLVVVVVVDPPPDVPSNVSSVVSNVSSVVSNCCNRVVDPDPDPPDD

Solvent-accessible surface area (backbone atoms only — not comparable to full-atom values): 5388 Å² total; per-residue (Å²): 129,70,83,55,51,63,39,51,51,27,34,46,39,23,48,54,34,75,74,46,78,46,63,55,75,50,70,45,64,58,96,86,41,79,78,41,78,46,43,37,21,55,53,15,34,55,37,9,53,52,18,34,54,51,31,54,49,56,57,70,71,50,70,84,88,41,69,66,57,51,50,45,30,51,53,21,25,50,43,5,51,52,33,30,38,36,16,68,50,78,40,90,73,91,59,90,89,77,128